Protein AF-A0A1Y3AE27-F1 (afdb_monomer)

Sequence (72 aa):
QYDNLWPYLRDLYRTPGVAETVNMDHIKEHYYTTHPDVTPSGIVARGPDLDFEADHDRDRLAGAPPAPTADD

Solvent-accessible surface area (backbone atoms only — not comparable to full-atom values): 4785 Å² total; per-residue (Å²): 144,50,92,60,61,54,28,49,50,21,55,53,41,69,36,89,79,40,53,88,71,63,56,67,66,61,54,47,47,49,60,25,56,74,35,52,92,81,33,75,82,42,72,66,70,88,64,82,92,78,75,57,86,50,92,41,84,58,84,84,48,92,80,76,80,83,76,83,55,97,88,108

Radius of gyration: 16.22 Å; Cα contacts (8 Å, |Δi|>4): 38; chains: 1; bounding box: 42×17×42 Å

Mean predicted aligned error: 4.25 Å

Foldseek 3Di:
DDLQVLLVQLVQCPQPPNVVPDDPVVVQQCVLQVCCVVNVPSDRDPDDPDDSNDHRPCVVDDDDRDDDDPVD

pLDDT: mean 92.69, std 7.67, range [63.81, 98.12]

Nearest PDB structures (foldseek):
  6gzf-assembly1_B  TM=9.693E-01  e=4.657E-06  Natrialba magadii ATCC 43099
  6gzf-assembly1_A  TM=9.767E-01  e=1.796E-05  Natrialba magadii ATCC 43099
  3r3e-assembly1_B  TM=9.626E-01  e=1.936E-04  Escherichia coli K-12
  4g0l-assembly1_B  TM=9.549E-01  e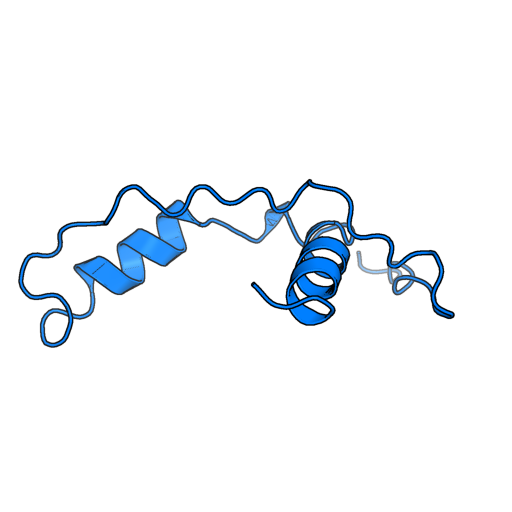=3.238E-04  Escherichia coli K-12
  3r3e-assembly1_A  TM=9.590E-01  e=3.926E-04  Escherichia coli K-12

Secondary structure (DSSP, 8-state):
--TTHHHHHHHHHTSTTTGGG--HHHHHHHHHHH-TTT-TT----------TTS----TTSS--PPPPPTT-

Structure (mmCIF, N/CA/C/O backbone):
data_AF-A0A1Y3AE27-F1
#
_entry.id   AF-A0A1Y3AE27-F1
#
loop_
_atom_site.group_PDB
_atom_site.id
_atom_site.type_symbol
_atom_site.label_atom_id
_atom_site.label_alt_id
_atom_site.label_comp_id
_atom_site.label_asym_id
_atom_site.label_entity_id
_atom_site.label_seq_id
_atom_site.pdbx_PDB_ins_code
_atom_site.Cartn_x
_atom_site.Cartn_y
_atom_site.Cartn_z
_atom_site.occupancy
_atom_site.B_iso_or_equiv
_atom_site.auth_seq_id
_atom_site.auth_comp_id
_atom_site.auth_asym_id
_atom_site.auth_atom_id
_atom_site.pdbx_PDB_model_num
ATOM 1 N N . GLN A 1 1 ? -9.150 3.454 -8.164 1.00 66.81 1 GLN A N 1
ATOM 2 C CA . GLN A 1 1 ? -9.344 3.806 -9.585 1.00 66.81 1 GLN A CA 1
ATOM 3 C C . GLN A 1 1 ? -8.586 5.101 -9.837 1.00 66.81 1 GLN A C 1
ATOM 5 O O . GLN A 1 1 ? -9.052 6.141 -9.398 1.00 66.81 1 GLN A O 1
ATOM 10 N N . TYR A 1 2 ? -7.378 5.002 -10.402 1.00 93.38 2 TYR A N 1
ATOM 11 C CA . TYR A 1 2 ? -6.485 6.124 -10.720 1.00 93.38 2 TYR A CA 1
ATOM 12 C C . TYR A 1 2 ? -5.527 5.688 -11.836 1.00 93.38 2 TYR A C 1
ATOM 14 O O . TYR A 1 2 ? -4.676 4.832 -11.595 1.00 93.38 2 TYR A O 1
ATOM 22 N N . ASP A 1 3 ? -5.642 6.292 -13.018 1.00 93.19 3 ASP A N 1
ATOM 23 C CA . ASP A 1 3 ? -4.980 5.802 -14.241 1.00 93.19 3 ASP A CA 1
ATOM 24 C C . ASP A 1 3 ? -3.454 5.920 -14.219 1.00 93.19 3 ASP A C 1
ATOM 26 O O . ASP A 1 3 ? -2.773 5.211 -14.943 1.00 93.19 3 ASP A O 1
ATOM 30 N N . ASN A 1 4 ? -2.902 6.796 -13.376 1.00 95.69 4 ASN A N 1
ATOM 31 C CA . ASN A 1 4 ? -1.452 6.976 -13.266 1.00 95.69 4 ASN A CA 1
ATOM 32 C C . ASN A 1 4 ? -0.888 6.428 -11.953 1.00 95.69 4 ASN A C 1
ATOM 34 O O . ASN A 1 4 ? 0.192 5.843 -11.952 1.00 95.69 4 ASN A O 1
ATOM 38 N N . LEU A 1 5 ? -1.609 6.607 -10.840 1.00 97.06 5 LEU A N 1
ATOM 39 C CA . LEU A 1 5 ? -1.119 6.218 -9.514 1.00 97.06 5 LEU A CA 1
ATOM 40 C C . LEU A 1 5 ? -1.133 4.706 -9.312 1.00 97.06 5 LEU A C 1
ATOM 42 O O . LEU A 1 5 ? -0.217 4.175 -8.699 1.00 97.06 5 LEU A O 1
ATOM 46 N N . TRP A 1 6 ? -2.150 4.010 -9.823 1.00 96.38 6 TRP A N 1
ATOM 47 C CA . TRP A 1 6 ? -2.238 2.564 -9.645 1.00 96.38 6 TRP A CA 1
ATOM 48 C C . TRP A 1 6 ? -1.189 1.817 -10.485 1.00 96.38 6 TRP A C 1
ATOM 50 O O . TRP A 1 6 ? -0.465 1.002 -9.918 1.00 96.38 6 TRP A O 1
ATOM 60 N N . PRO A 1 7 ? -0.979 2.163 -11.770 1.00 96.25 7 PRO A N 1
ATOM 61 C CA . PRO A 1 7 ? 0.190 1.703 -12.514 1.00 96.25 7 PRO A CA 1
ATOM 62 C C . PRO A 1 7 ? 1.533 2.037 -11.869 1.00 96.25 7 PRO A C 1
ATOM 64 O O . PRO A 1 7 ? 2.404 1.181 -11.800 1.00 96.25 7 PRO A O 1
ATOM 67 N N . TYR A 1 8 ? 1.701 3.263 -11.369 1.00 96.19 8 TYR A N 1
ATOM 68 C CA . TYR A 1 8 ? 2.940 3.661 -10.703 1.00 96.19 8 TYR A CA 1
ATOM 69 C C . TYR A 1 8 ? 3.213 2.848 -9.431 1.00 96.19 8 TYR A C 1
ATOM 71 O O . TYR A 1 8 ? 4.340 2.434 -9.200 1.00 96.19 8 TYR A O 1
ATOM 79 N N . LEU A 1 9 ? 2.188 2.578 -8.621 1.00 97.00 9 LEU A N 1
ATOM 80 C CA . LEU A 1 9 ? 2.332 1.737 -7.434 1.00 97.00 9 LEU A CA 1
ATOM 81 C C . LEU A 1 9 ? 2.777 0.312 -7.791 1.00 97.00 9 LEU A C 1
ATOM 83 O O . LEU A 1 9 ? 3.625 -0.237 -7.102 1.00 97.00 9 LEU A O 1
ATOM 87 N N . ARG A 1 10 ? 2.225 -0.278 -8.855 1.00 96.69 10 ARG A N 1
ATOM 88 C CA . ARG A 1 10 ? 2.605 -1.624 -9.315 1.00 96.69 10 ARG A CA 1
ATOM 89 C C . ARG A 1 10 ? 4.035 -1.675 -9.855 1.00 96.69 10 ARG A C 1
ATOM 91 O O . ARG A 1 10 ? 4.767 -2.605 -9.551 1.00 96.69 10 ARG A O 1
ATOM 98 N N . ASP A 1 11 ? 4.430 -0.652 -10.605 1.00 96.12 11 ASP A N 1
ATOM 99 C CA . ASP A 1 11 ? 5.802 -0.446 -11.089 1.00 96.12 11 ASP A CA 1
ATOM 100 C C . ASP A 1 11 ? 6.801 -0.372 -9.916 1.00 96.12 11 ASP A C 1
ATOM 102 O O . ASP A 1 11 ? 7.795 -1.097 -9.877 1.00 96.12 11 ASP A O 1
ATOM 106 N N . LEU A 1 12 ? 6.470 0.393 -8.867 1.00 95.44 12 LEU A N 1
ATOM 107 C CA . LEU A 1 12 ? 7.253 0.408 -7.627 1.00 95.44 12 LEU A CA 1
ATOM 108 C C . LEU A 1 12 ? 7.262 -0.946 -6.910 1.00 95.44 12 LEU A C 1
ATOM 110 O O . LEU A 1 12 ? 8.314 -1.384 -6.462 1.00 95.44 12 LEU A O 1
ATOM 114 N N . TYR A 1 13 ? 6.108 -1.603 -6.784 1.00 96.81 13 TYR A N 1
ATOM 115 C CA . TYR A 1 13 ? 5.991 -2.884 -6.084 1.00 96.81 13 TYR A CA 1
ATOM 116 C C . TYR A 1 13 ? 6.877 -3.968 -6.712 1.00 96.81 13 TYR A C 1
ATOM 118 O O . TYR A 1 13 ? 7.514 -4.729 -5.992 1.00 96.81 13 TYR A O 1
ATOM 126 N N . ARG A 1 14 ? 6.970 -3.981 -8.047 1.00 93.69 14 ARG A N 1
ATOM 127 C CA . ARG A 1 14 ? 7.797 -4.911 -8.833 1.00 93.69 14 ARG A CA 1
ATOM 128 C C . ARG A 1 14 ? 9.272 -4.513 -8.930 1.00 93.69 14 ARG A C 1
ATOM 130 O O . ARG A 1 14 ? 10.060 -5.237 -9.539 1.00 93.69 14 ARG A O 1
ATOM 137 N N . THR A 1 15 ? 9.664 -3.369 -8.368 1.00 92.31 15 THR A N 1
ATOM 138 C CA . THR A 1 15 ? 11.083 -3.013 -8.271 1.00 92.31 15 THR A CA 1
ATOM 139 C C . THR A 1 15 ? 11.787 -4.059 -7.395 1.00 92.31 15 THR A C 1
ATOM 141 O O . THR A 1 15 ? 11.268 -4.374 -6.320 1.00 92.31 15 THR A O 1
ATOM 144 N N . PRO A 1 16 ? 12.943 -4.615 -7.817 1.00 91.62 16 PRO A N 1
ATOM 145 C CA . PRO A 1 16 ? 13.636 -5.652 -7.055 1.00 91.62 16 PRO A CA 1
ATOM 146 C C . PRO A 1 16 ? 13.841 -5.258 -5.587 1.00 91.62 16 PRO A C 1
ATOM 148 O O . PRO A 1 16 ? 14.290 -4.147 -5.308 1.00 91.62 16 PRO A O 1
ATOM 151 N N . GLY A 1 17 ? 13.504 -6.155 -4.657 1.00 91.88 17 GLY A N 1
ATOM 152 C CA . GLY A 1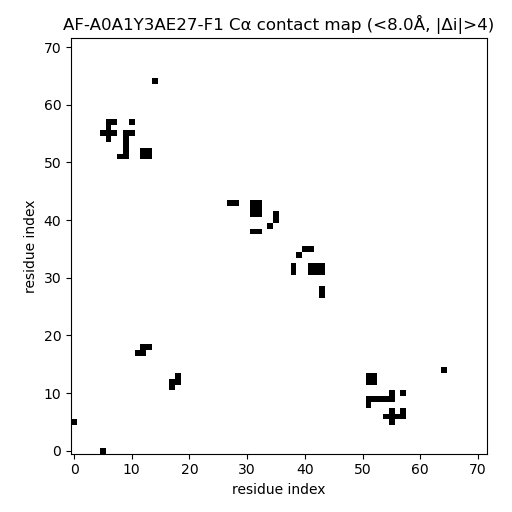 17 ? 13.641 -5.924 -3.218 1.00 91.88 17 GLY A CA 1
ATOM 153 C C . GLY A 1 17 ? 12.455 -5.214 -2.554 1.00 91.88 17 GLY A C 1
ATOM 154 O O . GLY A 1 17 ? 12.410 -5.149 -1.327 1.00 91.88 17 GLY A O 1
ATOM 155 N N . VAL A 1 18 ? 11.489 -4.669 -3.307 1.00 95.06 18 VAL A N 1
ATOM 156 C CA . VAL A 1 18 ? 10.340 -3.965 -2.712 1.00 95.06 18 VAL 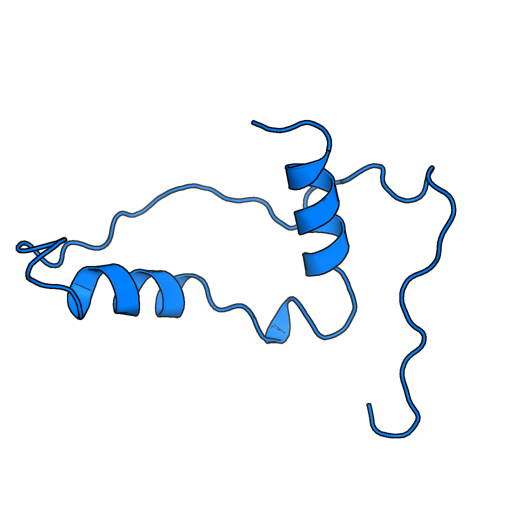A CA 1
ATOM 157 C C . VAL A 1 18 ? 9.273 -4.948 -2.239 1.00 95.06 18 VAL A C 1
ATOM 159 O O . VAL A 1 18 ? 8.876 -4.884 -1.073 1.00 95.06 18 VAL A O 1
ATOM 162 N N . ALA A 1 19 ? 8.810 -5.857 -3.102 1.00 96.69 19 ALA A N 1
ATOM 163 C CA . ALA A 1 19 ? 7.722 -6.787 -2.788 1.00 96.69 19 ALA A CA 1
ATOM 164 C C . ALA A 1 19 ? 8.003 -7.626 -1.527 1.00 96.69 19 ALA A C 1
ATOM 166 O O . ALA A 1 19 ? 7.106 -7.842 -0.710 1.00 96.69 19 ALA A O 1
ATOM 167 N N . GLU A 1 20 ? 9.260 -8.023 -1.316 1.00 96.94 20 GLU A N 1
ATOM 168 C CA . GLU A 1 20 ? 9.723 -8.814 -0.172 1.00 96.94 20 GLU A CA 1
ATOM 169 C C . GLU A 1 20 ? 9.571 -8.080 1.168 1.00 96.94 20 GLU A C 1
ATOM 171 O O . GLU A 1 20 ? 9.523 -8.710 2.226 1.00 96.94 20 GLU A O 1
ATOM 176 N N . THR A 1 21 ? 9.470 -6.750 1.136 1.00 97.38 21 THR A N 1
ATOM 177 C CA . THR A 1 21 ? 9.332 -5.907 2.333 1.00 97.38 21 THR A CA 1
ATOM 178 C C . THR A 1 21 ? 7.881 -5.561 2.668 1.00 97.38 21 THR A C 1
ATOM 180 O O . THR A 1 21 ? 7.605 -5.030 3.746 1.00 97.38 21 THR A O 1
ATOM 183 N N . VAL A 1 22 ? 6.931 -5.871 1.780 1.00 97.75 22 VAL A N 1
ATOM 184 C CA . VAL A 1 22 ? 5.524 -5.486 1.935 1.00 97.75 22 VAL A CA 1
ATOM 185 C C . VAL A 1 22 ? 4.700 -6.663 2.450 1.00 97.75 22 VAL A C 1
ATOM 187 O O . VAL A 1 22 ? 4.384 -7.598 1.720 1.00 97.75 22 VAL A O 1
ATOM 190 N N . ASN A 1 23 ? 4.264 -6.581 3.710 1.00 97.25 23 ASN A N 1
ATOM 191 C CA . ASN A 1 23 ? 3.358 -7.557 4.316 1.00 97.25 23 ASN A CA 1
ATOM 192 C C . ASN A 1 23 ? 1.983 -6.929 4.600 1.00 97.25 23 ASN A C 1
ATOM 194 O O . ASN A 1 23 ? 1.799 -6.222 5.593 1.00 97.25 23 ASN A O 1
ATOM 198 N N . MET A 1 24 ? 1.008 -7.201 3.726 1.00 96.56 24 MET A N 1
ATOM 199 C CA . MET A 1 24 ? -0.337 -6.621 3.828 1.00 96.56 24 MET A CA 1
ATOM 200 C C . MET A 1 24 ? -1.134 -7.120 5.034 1.00 96.56 24 MET A C 1
ATOM 202 O O . MET A 1 24 ? -1.920 -6.349 5.586 1.00 96.56 24 MET A O 1
ATOM 206 N N . ASP A 1 25 ? -0.928 -8.364 5.463 1.00 95.81 25 ASP A N 1
ATOM 207 C CA . ASP A 1 25 ? -1.616 -8.910 6.635 1.00 95.81 25 ASP A CA 1
ATOM 208 C C . ASP A 1 25 ? -1.156 -8.192 7.903 1.00 95.81 25 ASP A C 1
ATOM 210 O O . ASP A 1 25 ? -1.988 -7.704 8.667 1.00 95.81 25 ASP A O 1
ATOM 214 N N . HIS A 1 26 ? 0.159 -8.014 8.062 1.00 97.62 26 HIS A N 1
ATOM 215 C CA . HIS A 1 26 ? 0.729 -7.284 9.192 1.00 97.62 26 HIS A CA 1
ATOM 216 C C . HIS A 1 26 ? 0.299 -5.809 9.199 1.00 97.62 26 HIS A C 1
ATOM 218 O O . HIS A 1 26 ? -0.097 -5.286 10.241 1.00 97.62 26 HIS A O 1
ATOM 224 N N . ILE A 1 27 ? 0.307 -5.144 8.035 1.00 97.81 27 ILE A N 1
ATOM 225 C CA . ILE A 1 27 ? -0.190 -3.766 7.900 1.00 97.81 27 ILE A CA 1
ATOM 226 C C . ILE A 1 27 ? -1.648 -3.685 8.369 1.00 97.81 27 ILE A C 1
ATOM 228 O O . ILE A 1 27 ? -1.988 -2.852 9.211 1.00 97.81 27 ILE A O 1
ATOM 232 N 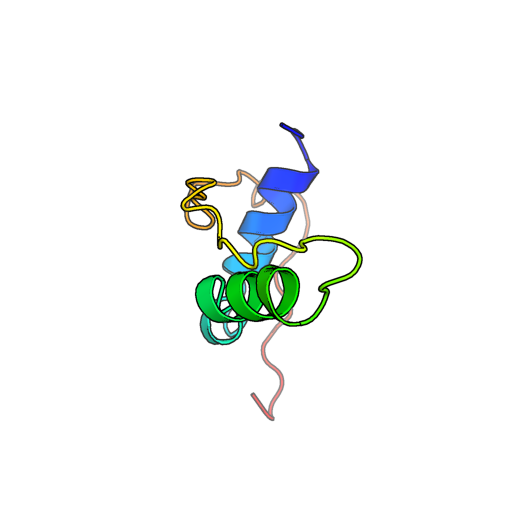N . LYS A 1 28 ? -2.521 -4.557 7.855 1.00 97.31 28 LYS A N 1
ATOM 233 C CA . LYS A 1 28 ? -3.949 -4.535 8.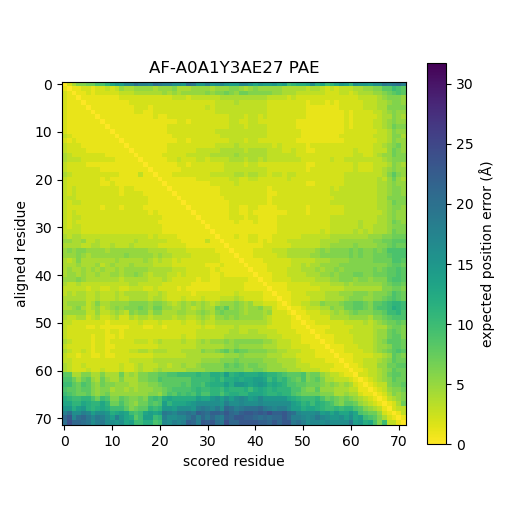193 1.00 97.31 28 LYS A CA 1
ATOM 234 C C . LYS A 1 28 ? -4.186 -4.844 9.665 1.00 97.31 28 LYS A C 1
ATOM 236 O O . LYS A 1 28 ? -4.932 -4.116 10.313 1.00 97.31 28 LYS A O 1
ATOM 241 N N . GLU A 1 29 ? -3.550 -5.877 10.201 1.00 97.75 29 GLU A N 1
ATOM 242 C CA . GLU A 1 29 ? -3.685 -6.241 11.608 1.00 97.75 29 GLU A CA 1
ATOM 243 C C . GLU A 1 29 ? -3.297 -5.077 12.521 1.00 97.75 29 GLU A C 1
ATOM 245 O O . GLU A 1 29 ? -4.085 -4.704 13.393 1.00 97.75 29 GLU A O 1
ATOM 250 N N . HIS A 1 30 ? -2.152 -4.433 12.276 1.00 98.12 30 HIS A N 1
ATOM 251 C CA . HIS A 1 30 ? -1.706 -3.303 13.086 1.00 98.12 30 HIS A CA 1
ATOM 252 C C . HIS A 1 30 ? -2.738 -2.166 13.105 1.00 98.12 30 HIS A C 1
ATOM 254 O O . HIS A 1 30 ? -3.166 -1.721 14.176 1.00 98.12 30 HIS A O 1
ATOM 260 N N . TYR A 1 31 ? -3.199 -1.726 11.931 1.00 98.00 31 TYR A N 1
ATOM 261 C CA . TYR A 1 31 ? -4.136 -0.606 11.851 1.00 98.00 31 TYR A CA 1
ATOM 262 C C . TYR A 1 31 ? -5.498 -0.917 12.476 1.00 98.00 31 TYR A C 1
ATOM 264 O O . TYR A 1 31 ? -6.031 -0.076 13.198 1.00 98.00 31 TYR A O 1
ATOM 272 N N . TYR A 1 32 ? -6.043 -2.113 12.249 1.00 98.06 32 TYR A N 1
ATOM 273 C CA . TYR A 1 32 ? -7.370 -2.473 12.753 1.00 98.06 32 TYR A CA 1
ATOM 274 C C . TYR A 1 32 ? -7.385 -2.789 14.254 1.00 98.06 32 TYR A C 1
ATOM 276 O O . TYR A 1 32 ? -8.415 -2.583 14.890 1.00 98.06 32 TYR A O 1
ATOM 284 N N . THR A 1 33 ? -6.280 -3.271 14.833 1.00 97.50 33 THR A N 1
ATOM 285 C CA . THR A 1 33 ? -6.266 -3.758 16.228 1.00 97.50 33 THR A CA 1
ATOM 286 C C . THR A 1 33 ? -5.627 -2.789 17.221 1.00 97.50 33 THR A C 1
ATOM 288 O O . THR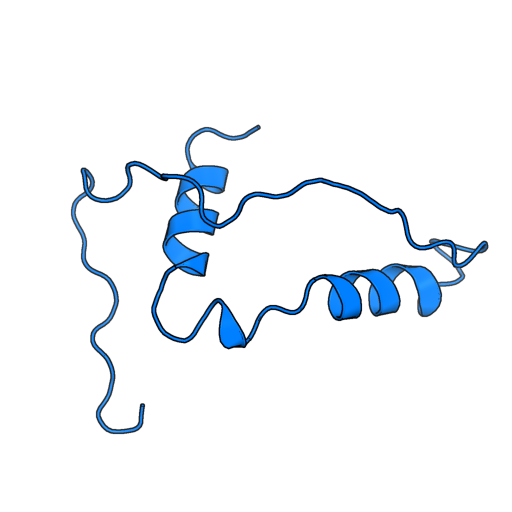 A 1 33 ? -6.011 -2.779 18.387 1.00 97.50 33 THR A O 1
ATOM 291 N N . THR A 1 34 ? -4.683 -1.946 16.785 1.00 98.12 34 THR A N 1
ATOM 292 C CA . THR A 1 34 ? -3.939 -1.042 17.688 1.00 98.12 34 THR A CA 1
ATOM 293 C C . THR A 1 34 ? -4.606 0.334 17.851 1.00 98.12 34 THR A C 1
ATOM 295 O O . THR A 1 34 ? -4.236 1.095 18.740 1.00 98.12 34 THR A O 1
ATOM 298 N N . HIS A 1 35 ? -5.624 0.655 17.043 1.00 97.50 35 HIS A N 1
ATOM 299 C CA . HIS A 1 35 ? -6.319 1.951 17.055 1.00 97.50 35 HIS A CA 1
ATOM 300 C C . HIS A 1 35 ? -7.775 1.819 17.545 1.00 97.50 35 HIS A C 1
ATOM 302 O O . HIS A 1 35 ? -8.703 1.962 16.742 1.00 97.50 35 HIS A O 1
ATOM 308 N N . PRO A 1 36 ? -8.020 1.558 18.843 1.00 96.00 36 PRO A N 1
ATOM 309 C CA . PRO A 1 36 ? -9.362 1.281 19.364 1.00 96.00 36 PRO A CA 1
ATOM 310 C C . PRO A 1 36 ? -10.320 2.473 19.255 1.00 96.00 36 PRO A C 1
ATOM 312 O O . PRO A 1 36 ? -11.522 2.267 19.129 1.00 96.00 36 PRO A O 1
ATOM 315 N N . ASP A 1 37 ? -9.807 3.705 19.232 1.00 98.06 37 ASP A N 1
ATOM 316 C CA . ASP A 1 37 ? -10.631 4.906 19.040 1.00 98.06 37 ASP A CA 1
ATOM 317 C C . ASP A 1 37 ? -11.201 5.003 17.614 1.00 98.06 37 ASP A C 1
ATOM 319 O O . ASP A 1 37 ? -12.249 5.610 17.397 1.00 98.06 37 ASP A O 1
ATOM 323 N N . VAL A 1 38 ? -10.520 4.395 16.635 1.00 97.38 38 VAL A N 1
ATOM 324 C CA . VAL A 1 38 ? -10.920 4.395 15.217 1.00 97.38 38 VAL A CA 1
ATOM 325 C C . VAL A 1 38 ? -11.667 3.112 14.856 1.00 97.38 38 VAL A C 1
ATOM 327 O O . VAL A 1 38 ? -12.682 3.166 14.163 1.00 97.38 38 VAL A O 1
ATOM 330 N N . THR A 1 39 ? -11.197 1.961 15.348 1.00 97.06 39 THR A N 1
ATOM 331 C CA . THR A 1 39 ? -11.782 0.638 15.079 1.00 97.06 39 THR A CA 1
ATOM 332 C C . THR A 1 39 ? -12.089 -0.102 16.390 1.00 97.06 39 THR A C 1
ATOM 334 O O . THR A 1 39 ? -11.402 -1.064 16.734 1.00 97.06 39 THR A O 1
ATOM 337 N N . PRO A 1 40 ? -13.149 0.283 17.128 1.00 97.06 40 PRO A N 1
ATOM 338 C CA . PRO A 1 40 ? -13.441 -0.294 18.445 1.00 97.06 40 PRO A CA 1
ATOM 339 C C . PRO A 1 40 ? -13.702 -1.806 18.441 1.00 97.06 40 PRO A C 1
ATOM 341 O O . PRO A 1 40 ? -13.513 -2.470 19.456 1.00 97.06 40 PRO A O 1
ATOM 344 N N . SER A 1 41 ? -14.163 -2.366 17.317 1.00 97.62 41 SER A N 1
ATOM 345 C CA . SER A 1 41 ? -14.448 -3.800 17.198 1.00 97.62 41 SER A CA 1
ATOM 346 C C . SER A 1 41 ? -13.204 -4.661 16.966 1.00 97.62 41 SER A C 1
ATOM 348 O O . SER A 1 41 ? -13.288 -5.876 17.129 1.00 97.62 41 SER A O 1
ATOM 350 N N . GLY A 1 42 ? -12.086 -4.069 16.526 1.00 96.69 42 GLY A N 1
ATOM 351 C CA . GLY A 1 42 ? -10.865 -4.794 16.152 1.00 96.69 42 GLY A CA 1
ATOM 352 C C . GLY A 1 42 ? -11.006 -5.756 14.961 1.00 96.69 42 GLY A C 1
ATOM 353 O O . GLY A 1 42 ? -10.096 -6.537 14.694 1.00 96.69 42 GLY A O 1
ATOM 354 N N . ILE A 1 43 ? -12.139 -5.750 14.246 1.00 98.00 43 ILE A N 1
ATOM 355 C CA . ILE A 1 43 ? -12.401 -6.700 13.154 1.00 98.00 43 ILE A CA 1
ATOM 356 C C . ILE A 1 43 ? -11.581 -6.319 11.923 1.00 98.00 43 ILE A C 1
ATOM 358 O O . ILE A 1 43 ? -11.894 -5.334 11.259 1.00 98.00 43 ILE A O 1
ATOM 362 N N . VAL A 1 44 ? -10.599 -7.145 11.557 1.00 97.38 44 VAL A N 1
ATOM 363 C CA . VAL A 1 44 ? -9.821 -6.972 10.323 1.00 97.38 44 VAL A CA 1
ATOM 364 C C . VAL A 1 44 ? -10.680 -7.321 9.105 1.00 97.38 44 VAL A C 1
ATOM 366 O O . VAL A 1 44 ? -11.118 -8.462 8.932 1.00 97.38 44 VAL A O 1
ATOM 369 N N . ALA A 1 45 ? -10.925 -6.344 8.230 1.00 96.31 45 ALA A N 1
ATOM 370 C CA . ALA A 1 45 ? -11.669 -6.577 6.994 1.00 96.31 45 ALA A CA 1
ATOM 371 C C . ALA A 1 45 ? -10.918 -7.546 6.061 1.00 96.31 45 ALA A C 1
ATOM 373 O O . ALA A 1 45 ? -9.702 -7.453 5.906 1.00 96.31 45 ALA A O 1
ATOM 374 N N . ARG A 1 46 ? -11.636 -8.455 5.382 1.00 94.62 46 ARG A N 1
ATOM 375 C CA . ARG A 1 46 ? -11.022 -9.432 4.458 1.00 94.62 46 ARG A CA 1
ATOM 376 C C . ARG A 1 46 ? -10.385 -8.769 3.234 1.00 94.62 46 ARG A C 1
ATOM 378 O O . ARG A 1 46 ? -9.248 -9.077 2.910 1.00 94.62 46 ARG A O 1
ATOM 385 N N . GLY A 1 47 ? -11.111 -7.878 2.565 1.00 91.75 47 GLY A N 1
ATOM 386 C CA . GLY A 1 47 ? -10.624 -7.200 1.364 1.00 91.75 47 GLY A CA 1
ATOM 387 C C . GLY A 1 47 ? -9.663 -6.040 1.660 1.00 91.75 47 GLY A C 1
ATOM 388 O O . GLY A 1 47 ? -9.238 -5.863 2.808 1.00 91.75 47 GLY A O 1
ATOM 389 N N . PRO A 1 48 ? -9.365 -5.210 0.649 1.00 91.56 48 PRO A N 1
ATOM 390 C CA . PRO A 1 48 ? -9.678 -5.412 -0.774 1.00 91.56 48 PRO A CA 1
ATOM 391 C C . PRO A 1 48 ? -8.900 -6.587 -1.390 1.00 91.56 48 PRO A C 1
ATOM 393 O O . PRO A 1 48 ? -7.898 -7.018 -0.831 1.00 91.56 48 PRO A O 1
ATOM 396 N N . ASP A 1 49 ? -9.376 -7.095 -2.529 1.00 91.00 49 ASP A N 1
ATOM 397 C CA . ASP A 1 49 ? -8.591 -7.998 -3.377 1.00 91.00 49 ASP A CA 1
ATOM 398 C C . ASP A 1 49 ? -7.678 -7.138 -4.262 1.00 91.00 49 ASP A C 1
ATOM 400 O O . ASP A 1 49 ? -8.166 -6.346 -5.076 1.00 91.00 49 ASP A O 1
ATOM 404 N N . LEU A 1 50 ? -6.370 -7.186 -4.004 1.00 91.75 50 LEU A N 1
ATOM 405 C CA . LEU A 1 50 ? -5.377 -6.326 -4.642 1.00 91.75 50 LEU A CA 1
ATOM 406 C C . LEU A 1 50 ? -4.413 -7.176 -5.449 1.00 91.75 50 LEU A C 1
ATOM 408 O O . LEU A 1 50 ? -3.692 -8.000 -4.898 1.00 91.75 50 LEU A O 1
ATOM 412 N N . ASP A 1 51 ? -4.354 -6.886 -6.743 1.00 94.81 51 ASP A N 1
ATOM 413 C CA . ASP A 1 51 ? -3.332 -7.425 -7.625 1.00 94.81 51 ASP A CA 1
ATOM 414 C C . ASP A 1 51 ? -2.274 -6.346 -7.905 1.00 94.81 51 ASP A C 1
ATOM 416 O O . ASP A 1 51 ? -2.448 -5.472 -8.776 1.00 94.81 51 ASP A O 1
ATOM 420 N N . PHE A 1 52 ? -1.213 -6.373 -7.091 1.00 96.19 52 PHE A N 1
ATOM 421 C CA . PHE A 1 52 ? -0.017 -5.546 -7.270 1.00 96.19 52 PHE A CA 1
ATOM 422 C C . PHE A 1 52 ? 0.863 -6.045 -8.424 1.00 96.19 52 PHE A C 1
ATOM 424 O O . PHE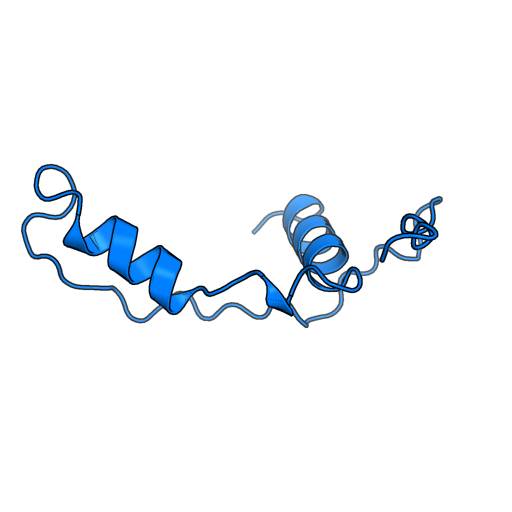 A 1 52 ? 1.643 -5.269 -8.968 1.00 96.19 52 PHE A O 1
ATOM 431 N N . GLU A 1 53 ? 0.683 -7.304 -8.829 1.00 95.75 53 GLU A N 1
ATOM 432 C CA . GLU A 1 53 ? 1.462 -7.991 -9.857 1.00 95.75 53 GLU A CA 1
ATOM 433 C C . GLU A 1 53 ? 0.785 -7.978 -11.228 1.00 95.75 53 GLU A C 1
ATOM 435 O O . GLU A 1 53 ? 1.248 -8.634 -12.156 1.00 95.75 53 GLU A O 1
ATOM 440 N N . ALA A 1 54 ? -0.289 -7.213 -11.401 1.00 95.31 54 ALA A N 1
ATOM 441 C CA . ALA A 1 54 ? -0.884 -6.962 -12.708 1.00 95.31 54 ALA A CA 1
ATOM 442 C C . ALA A 1 54 ? -0.065 -5.951 -13.522 1.00 95.31 54 ALA A C 1
ATOM 444 O O . ALA A 1 54 ? 0.620 -5.085 -12.976 1.00 95.31 54 ALA A O 1
ATOM 445 N N . ASP A 1 55 ? -0.181 -6.012 -14.848 1.00 95.06 55 ASP A N 1
ATOM 446 C CA . ASP A 1 55 ? 0.543 -5.107 -15.741 1.00 95.06 55 ASP A CA 1
ATOM 447 C C . ASP A 1 55 ? 0.254 -3.627 -15.455 1.00 95.06 55 ASP A C 1
ATOM 449 O O . ASP A 1 55 ? -0.857 -3.232 -15.071 1.00 95.06 55 ASP A O 1
ATOM 453 N N . HIS A 1 56 ? 1.289 -2.802 -15.632 1.00 94.56 56 HIS A N 1
ATOM 454 C CA . HIS A 1 56 ? 1.243 -1.365 -15.360 1.00 94.56 56 HIS A CA 1
ATOM 455 C C . HIS A 1 56 ? 1.519 -0.474 -16.576 1.00 94.56 56 HIS A C 1
ATOM 457 O O . HIS A 1 56 ? 1.255 0.717 -16.491 1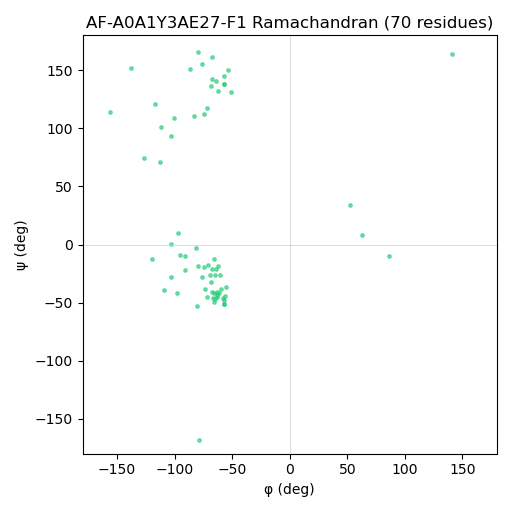.00 94.56 56 HIS A O 1
ATOM 463 N N . ASP A 1 57 ? 2.009 -0.989 -17.711 1.00 94.00 57 ASP A N 1
ATOM 464 C CA . ASP A 1 57 ? 2.253 -0.170 -18.921 1.00 94.00 57 ASP A CA 1
ATOM 465 C C . ASP A 1 57 ? 3.108 1.095 -18.642 1.00 94.00 57 ASP A C 1
ATOM 467 O O . ASP A 1 57 ? 2.898 2.173 -19.199 1.00 94.00 57 ASP A O 1
ATOM 471 N N . ARG A 1 58 ? 4.064 0.994 -17.705 1.00 94.94 58 ARG A N 1
ATOM 472 C CA . ARG A 1 58 ? 4.953 2.116 -17.334 1.00 94.94 58 ARG A CA 1
ATOM 473 C C . ARG A 1 58 ? 6.234 2.141 -18.155 1.00 94.94 58 ARG A C 1
ATOM 475 O O . ARG A 1 58 ? 6.773 3.222 -18.363 1.00 94.94 58 ARG A O 1
ATOM 482 N N . ASP A 1 59 ? 6.621 1.004 -18.726 1.00 92.31 59 ASP A N 1
ATOM 483 C CA . ASP A 1 59 ? 7.816 0.844 -19.566 1.00 92.31 59 ASP A CA 1
ATOM 484 C C . ASP A 1 59 ? 7.772 1.693 -20.849 1.00 92.31 59 ASP A C 1
ATOM 486 O O . ASP A 1 59 ? 8.801 1.963 -21.463 1.00 92.31 59 ASP A O 1
ATOM 490 N N . ARG A 1 60 ? 6.584 2.164 -21.259 1.00 93.69 60 ARG A N 1
ATOM 491 C CA . ARG A 1 60 ? 6.434 3.113 -22.376 1.00 93.69 60 ARG A CA 1
ATOM 492 C C . ARG A 1 60 ? 6.932 4.525 -22.051 1.00 93.69 60 ARG A C 1
ATOM 494 O O . ARG A 1 60 ? 7.041 5.356 -22.954 1.00 93.69 60 ARG A O 1
ATOM 501 N N . LEU A 1 61 ? 7.101 4.850 -20.769 1.00 93.94 61 LEU A N 1
ATOM 502 C CA . LEU A 1 61 ? 7.584 6.148 -20.310 1.00 93.94 61 LEU A CA 1
ATOM 503 C C . LEU A 1 61 ? 9.114 6.146 -20.273 1.00 93.94 61 LEU A C 1
ATOM 505 O O . LEU A 1 61 ? 9.745 5.118 -20.062 1.00 93.94 61 LEU A O 1
ATOM 509 N N . ALA A 1 62 ? 9.721 7.317 -20.456 1.00 91.19 62 ALA A N 1
ATOM 510 C CA . ALA A 1 62 ? 11.163 7.447 -20.301 1.00 91.19 62 ALA A CA 1
ATOM 511 C C . ALA A 1 62 ? 11.571 7.270 -18.827 1.00 91.19 62 ALA A C 1
ATOM 513 O O . ALA A 1 62 ? 10.953 7.852 -17.935 1.00 91.19 62 ALA A O 1
ATOM 514 N N . GLY A 1 63 ? 12.642 6.515 -18.593 1.00 86.81 63 GLY A N 1
ATOM 515 C CA . GLY A 1 63 ? 13.174 6.220 -17.264 1.00 86.81 63 GLY A CA 1
ATOM 516 C C . GLY A 1 63 ? 13.660 4.7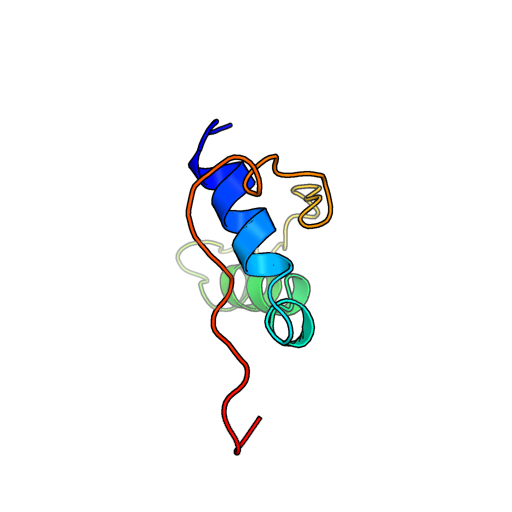77 -17.182 1.00 86.81 63 GLY A C 1
ATOM 517 O O . GLY A 1 63 ? 13.347 3.963 -18.044 1.00 86.81 63 GLY A O 1
ATOM 518 N N . ALA A 1 64 ? 14.450 4.471 -16.160 1.00 82.06 64 ALA A N 1
ATOM 519 C CA . ALA A 1 64 ? 14.822 3.108 -15.812 1.00 82.06 64 ALA A CA 1
ATOM 520 C C . ALA A 1 64 ? 14.745 2.963 -14.287 1.00 82.06 64 ALA A C 1
ATOM 522 O O . ALA A 1 64 ? 14.947 3.965 -13.587 1.00 82.06 64 ALA A O 1
ATOM 523 N N . PRO A 1 65 ? 14.472 1.754 -13.767 1.00 80.81 65 PRO A N 1
ATOM 524 C CA . PRO A 1 65 ? 14.617 1.481 -12.347 1.00 80.81 65 PRO A CA 1
ATOM 525 C C . PRO A 1 65 ? 16.026 1.858 -11.867 1.00 80.81 65 PRO A C 1
ATOM 527 O O . PRO A 1 65 ? 16.979 1.800 -12.655 1.00 80.81 65 PRO A O 1
ATOM 530 N N . PRO A 1 66 ? 16.182 2.253 -10.593 1.00 80.00 66 PRO A N 1
ATOM 531 C CA . PRO A 1 66 ? 17.503 2.489 -10.032 1.00 80.00 66 PRO A CA 1
ATOM 532 C C . PRO A 1 66 ? 18.359 1.225 -10.172 1.00 80.00 66 PRO A C 1
ATOM 534 O O . PRO A 1 66 ? 17.880 0.110 -9.971 1.00 80.00 66 PRO A O 1
ATOM 537 N N . ALA A 1 67 ? 19.626 1.402 -10.547 1.00 79.25 67 ALA A N 1
ATOM 538 C CA . ALA A 1 67 ? 20.571 0.295 -10.547 1.00 79.25 67 ALA A CA 1
ATOM 539 C C . ALA A 1 67 ? 20.830 -0.145 -9.097 1.00 79.25 67 ALA A C 1
ATOM 541 O O . ALA A 1 67 ? 20.925 0.730 -8.230 1.00 79.25 67 ALA A O 1
ATOM 542 N N . PRO A 1 68 ? 20.979 -1.456 -8.836 1.00 76.06 68 PRO A N 1
ATOM 543 C CA . PRO A 1 68 ? 21.423 -1.922 -7.532 1.00 76.06 68 PRO A CA 1
ATOM 544 C C . PRO A 1 68 ? 22.775 -1.285 -7.200 1.00 76.06 68 PRO A C 1
ATOM 546 O O . PRO A 1 68 ? 23.649 -1.119 -8.060 1.00 76.06 68 PRO A O 1
ATOM 549 N N . THR A 1 69 ? 22.913 -0.868 -5.954 1.00 77.44 69 THR A N 1
ATOM 550 C CA . THR A 1 69 ? 24.151 -0.353 -5.388 1.00 77.44 69 THR A CA 1
ATOM 551 C C . THR A 1 69 ? 25.079 -1.510 -5.019 1.00 77.44 69 THR A C 1
ATOM 553 O O . THR A 1 69 ? 24.681 -2.669 -4.995 1.00 77.44 69 THR A O 1
ATOM 556 N N . ALA A 1 70 ? 26.357 -1.215 -4.770 1.00 70.88 70 ALA A N 1
ATOM 557 C CA . ALA A 1 70 ? 27.343 -2.247 -4.439 1.00 70.88 70 ALA A CA 1
ATOM 558 C C . ALA A 1 70 ? 27.075 -2.956 -3.094 1.00 70.88 70 ALA A C 1
ATOM 560 O O . ALA A 1 70 ? 27.713 -3.971 -2.822 1.00 70.88 70 ALA A O 1
ATOM 561 N N . ASP A 1 71 ? 26.171 -2.403 -2.280 1.00 75.06 71 ASP A N 1
ATOM 562 C CA . ASP A 1 71 ? 25.810 -2.879 -0.943 1.00 75.06 71 ASP A CA 1
ATOM 563 C C . ASP A 1 71 ? 24.461 -3.638 -0.912 1.00 75.06 71 ASP A C 1
ATOM 565 O O . ASP A 1 71 ? 24.053 -4.069 0.169 1.00 75.06 71 ASP A O 1
ATOM 569 N N . ASP A 1 72 ? 23.784 -3.789 -2.063 1.00 63.81 72 ASP A N 1
ATOM 570 C CA . ASP A 1 72 ? 22.522 -4.540 -2.225 1.00 63.81 72 ASP A CA 1
ATOM 571 C C . ASP A 1 72 ? 22.733 -6.054 -2.439 1.00 63.81 72 ASP A C 1
ATOM 573 O O . ASP A 1 72 ? 23.709 -6.450 -3.125 1.00 63.81 72 ASP A O 1
#